Protein AF-A0A6L7KL47-F1 (afdb_monomer_lite)

Sequence (126 aa):
MMRTELSASGLCISCGEPNDTETQRCSSCRAELNASVQTMRAERARSGHCVSCGGPNDTETRRCSSCRAEHNALKRAKKAERAASGKCTSCGSSPPRPGKLMCESCAHAERARKKRSSDSVNTQTV

Radius of gyration: 21.23 Å; chains: 1; bounding box: 68×33×41 Å

Secondary structure (DSSP, 8-state):
--HHHHHHTTB-TTT-SBP-SSSSS-HHHHHHHHHHHHHHHHHHHHTTB-TTT-SB--SSSSS-HHHHHHHHHHHHHHHHHHHHTT--TTTSSSPPPTTSSS-HHHHHHHHHHHHHHHHHHHTT--

Structure (mmCIF, N/CA/C/O backbone):
data_AF-A0A6L7KL47-F1
#
_entry.id   AF-A0A6L7KL47-F1
#
loop_
_atom_site.group_PDB
_atom_site.id
_atom_site.type_symbol
_atom_site.label_atom_id
_atom_site.label_alt_id
_atom_site.label_comp_id
_atom_site.label_asym_id
_atom_site.label_entity_id
_atom_site.label_seq_id
_atom_site.pdbx_PDB_ins_code
_atom_site.Cartn_x
_atom_site.Cartn_y
_atom_site.Cartn_z
_atom_site.occupancy
_atom_site.B_iso_or_equiv
_atom_site.auth_seq_id
_atom_site.auth_comp_id
_atom_site.auth_asym_id
_atom_site.auth_atom_id
_atom_site.pdbx_PDB_model_num
ATOM 1 N N . MET A 1 1 ? 30.633 1.916 -5.946 1.00 71.50 1 MET A N 1
ATOM 2 C CA . MET A 1 1 ? 29.988 2.494 -4.750 1.00 71.50 1 MET A CA 1
ATOM 3 C C . MET A 1 1 ? 28.798 1.632 -4.375 1.00 71.50 1 MET A C 1
ATOM 5 O O . MET A 1 1 ? 28.069 1.199 -5.264 1.00 71.50 1 MET A O 1
ATOM 9 N N . MET A 1 2 ? 28.630 1.336 -3.091 1.00 87.75 2 MET A N 1
ATOM 10 C CA . MET A 1 2 ? 27.497 0.579 -2.563 1.00 87.75 2 MET A CA 1
ATOM 11 C C . MET A 1 2 ? 26.253 1.466 -2.410 1.00 87.75 2 MET A C 1
ATOM 13 O O . MET A 1 2 ? 26.333 2.685 -2.285 1.00 87.75 2 MET A O 1
ATOM 17 N N . ARG A 1 3 ? 25.067 0.847 -2.374 1.00 87.56 3 ARG A N 1
ATOM 18 C CA . ARG A 1 3 ? 23.775 1.550 -2.253 1.00 87.56 3 ARG A CA 1
ATOM 19 C C . ARG A 1 3 ? 23.669 2.423 -0.996 1.00 87.56 3 ARG A C 1
ATOM 21 O O . ARG A 1 3 ? 23.036 3.475 -1.019 1.00 87.56 3 ARG A O 1
ATOM 28 N N . THR A 1 4 ? 24.260 1.957 0.099 1.00 88.88 4 THR A N 1
ATOM 29 C CA . THR A 1 4 ? 24.329 2.660 1.384 1.00 88.88 4 THR A CA 1
ATOM 30 C C . THR A 1 4 ? 25.188 3.918 1.294 1.00 88.88 4 THR A C 1
ATOM 32 O O . THR A 1 4 ? 24.798 4.947 1.835 1.00 88.88 4 THR A O 1
ATOM 35 N N . GLU A 1 5 ? 26.296 3.857 0.555 1.00 92.56 5 GLU A N 1
ATOM 36 C CA . GLU A 1 5 ? 27.205 4.986 0.327 1.00 92.56 5 GLU A CA 1
ATOM 37 C C . GLU A 1 5 ? 26.515 6.085 -0.487 1.00 92.56 5 GLU A C 1
ATOM 39 O O . GLU A 1 5 ? 26.517 7.239 -0.074 1.00 92.56 5 GLU A O 1
ATOM 44 N N . LEU A 1 6 ? 25.820 5.723 -1.575 1.00 92.44 6 LEU A N 1
ATOM 45 C CA . LEU A 1 6 ? 25.056 6.683 -2.383 1.00 92.44 6 LEU A CA 1
ATOM 46 C C . LEU A 1 6 ? 24.024 7.443 -1.540 1.00 92.44 6 LEU A C 1
ATOM 48 O O . LEU A 1 6 ? 23.972 8.669 -1.569 1.00 92.44 6 LEU A O 1
ATOM 52 N N . SER A 1 7 ? 23.234 6.717 -0.744 1.00 90.56 7 SER A N 1
ATOM 53 C CA . SER A 1 7 ? 22.204 7.336 0.093 1.00 90.56 7 SER A CA 1
ATOM 54 C C . SER A 1 7 ? 22.795 8.255 1.166 1.00 90.56 7 SER A C 1
ATOM 56 O O . SER A 1 7 ? 22.177 9.268 1.480 1.00 90.56 7 SER A O 1
ATOM 58 N N . ALA A 1 8 ? 23.957 7.912 1.734 1.00 92.56 8 ALA A N 1
ATOM 59 C CA . ALA A 1 8 ? 24.637 8.736 2.736 1.00 92.56 8 ALA A CA 1
ATOM 60 C C . ALA A 1 8 ? 25.210 10.031 2.135 1.00 92.56 8 ALA A C 1
ATOM 62 O O . ALA A 1 8 ? 25.218 11.063 2.798 1.00 92.56 8 ALA A O 1
ATOM 63 N N . SER A 1 9 ? 25.630 9.996 0.869 1.00 94.88 9 SER A N 1
ATOM 64 C CA . SER A 1 9 ? 26.128 11.160 0.126 1.00 94.88 9 SER A CA 1
ATOM 65 C C . SER A 1 9 ? 25.023 12.027 -0.494 1.00 94.88 9 SER A C 1
ATOM 67 O O . SER A 1 9 ? 25.324 12.914 -1.288 1.00 94.88 9 SER A O 1
ATOM 69 N N . GLY A 1 10 ? 23.748 11.781 -0.171 1.00 95.12 10 GLY A N 1
ATOM 70 C CA . GLY A 1 10 ? 22.626 12.531 -0.742 1.00 95.12 10 GLY A CA 1
ATOM 71 C C . GLY A 1 10 ? 22.356 12.213 -2.216 1.00 95.12 10 GLY A C 1
ATOM 72 O O . GLY A 1 10 ? 21.743 13.017 -2.911 1.00 95.12 10 GLY A O 1
ATOM 73 N N . LEU A 1 11 ? 22.801 11.051 -2.703 1.00 97.12 11 LEU A N 1
ATOM 74 C CA . LEU A 1 11 ? 22.610 10.604 -4.081 1.00 97.12 11 LEU A CA 1
ATOM 75 C C . LEU A 1 11 ? 21.471 9.583 -4.183 1.00 97.12 11 LEU A C 1
ATOM 77 O O . LEU A 1 11 ? 21.206 8.782 -3.282 1.00 97.12 11 LEU A O 1
ATOM 81 N N . CYS A 1 12 ? 20.786 9.596 -5.320 1.00 97.50 12 CYS A N 1
ATOM 82 C CA . CYS A 1 12 ? 19.754 8.639 -5.665 1.00 97.50 12 CYS A CA 1
ATOM 83 C C . CYS A 1 12 ? 20.371 7.246 -5.821 1.00 97.50 12 CYS A C 1
ATOM 85 O O . CYS A 1 12 ? 21.229 7.018 -6.671 1.00 97.50 12 CYS A O 1
ATOM 87 N N . ILE A 1 13 ? 19.848 6.259 -5.091 1.00 96.31 13 ILE A N 1
ATOM 88 C CA . ILE A 1 13 ? 20.330 4.866 -5.149 1.00 96.31 13 ILE A CA 1
ATOM 89 C C . ILE A 1 13 ? 20.102 4.169 -6.505 1.00 96.31 13 ILE A C 1
ATOM 91 O O . ILE A 1 13 ? 20.495 3.016 -6.669 1.00 96.31 13 ILE A O 1
ATOM 95 N N . SER A 1 14 ? 19.348 4.798 -7.412 1.00 95.62 14 SER A N 1
ATOM 96 C CA . SER A 1 14 ? 18.964 4.219 -8.708 1.00 95.62 14 SER A CA 1
ATOM 97 C C . SER A 1 14 ? 19.867 4.707 -9.827 1.00 95.62 14 SER A C 1
ATOM 99 O O . SER A 1 14 ? 20.332 3.895 -10.614 1.00 95.62 14 SER A O 1
ATOM 101 N N . CYS A 1 15 ? 20.072 6.024 -9.901 1.00 95.88 15 CYS A N 1
ATOM 102 C CA . CYS A 1 15 ? 20.795 6.670 -10.992 1.00 95.88 15 CYS A CA 1
ATOM 103 C C . CYS A 1 15 ? 22.123 7.300 -10.556 1.00 95.88 15 CYS A C 1
ATOM 105 O O . CYS A 1 15 ? 22.915 7.647 -11.417 1.00 95.88 15 CYS A O 1
ATOM 107 N N . GLY A 1 16 ? 22.383 7.445 -9.252 1.00 95.44 16 GLY A N 1
ATOM 108 C CA . GLY A 1 16 ? 23.606 8.065 -8.732 1.00 95.44 16 GLY A CA 1
ATOM 109 C C . GLY A 1 16 ? 23.611 9.597 -8.731 1.00 95.44 16 GLY A C 1
ATOM 110 O O . GLY A 1 16 ? 24.527 10.177 -8.164 1.00 95.44 16 GLY A O 1
ATOM 111 N N . GLU A 1 17 ? 22.594 10.248 -9.297 1.00 96.19 17 GLU A N 1
ATOM 112 C CA . GLU A 1 17 ? 22.455 11.714 -9.314 1.00 96.19 17 GLU A CA 1
ATOM 113 C C . GLU A 1 17 ? 22.012 12.287 -7.957 1.00 96.19 17 GLU A C 1
ATOM 115 O O . GLU A 1 17 ? 21.440 11.541 -7.152 1.00 96.19 17 GLU A O 1
ATOM 120 N N . PRO A 1 18 ? 22.203 13.598 -7.694 1.00 96.88 18 PRO A N 1
ATOM 121 C CA . PRO A 1 18 ? 21.690 14.255 -6.496 1.00 96.88 18 PRO A CA 1
ATOM 122 C C . PRO A 1 18 ? 20.216 13.948 -6.246 1.00 96.88 18 PRO A C 1
ATOM 124 O O . PRO A 1 18 ? 19.367 13.996 -7.139 1.00 96.88 18 PRO A O 1
ATOM 127 N N . ASN A 1 19 ? 19.915 13.598 -5.005 1.00 96.75 19 ASN A N 1
ATOM 128 C CA . ASN A 1 19 ? 18.577 13.240 -4.594 1.00 96.75 19 ASN A CA 1
ATOM 129 C C . ASN A 1 19 ? 17.800 14.486 -4.174 1.00 96.75 19 ASN A C 1
ATOM 131 O O . ASN A 1 19 ? 18.126 15.140 -3.188 1.00 96.75 19 ASN A O 1
ATOM 135 N N . ASP A 1 20 ? 16.742 14.782 -4.913 1.00 97.00 20 ASP A N 1
ATOM 136 C CA . ASP A 1 20 ? 15.841 15.911 -4.695 1.00 97.00 20 ASP A CA 1
ATOM 137 C C . ASP A 1 20 ? 14.678 15.580 -3.741 1.00 97.00 20 ASP A C 1
ATOM 139 O O . ASP A 1 20 ? 13.735 16.360 -3.610 1.00 97.00 20 ASP A O 1
ATOM 143 N N . THR A 1 21 ? 14.710 14.420 -3.073 1.00 94.38 21 THR A N 1
ATOM 144 C CA . THR A 1 21 ? 13.678 14.008 -2.113 1.00 94.38 21 THR A CA 1
ATOM 145 C C . THR A 1 21 ? 14.267 13.469 -0.811 1.00 94.38 21 THR A C 1
ATOM 147 O O . THR A 1 21 ? 15.412 13.034 -0.752 1.00 94.38 21 THR A O 1
ATOM 150 N N . GLU A 1 22 ? 13.429 13.389 0.226 1.00 91.56 22 GLU A N 1
ATOM 151 C CA . GLU A 1 22 ? 13.761 12.737 1.505 1.00 91.56 22 GLU A CA 1
ATOM 152 C C . GLU A 1 22 ? 13.781 11.197 1.427 1.00 91.56 22 GLU A C 1
ATOM 154 O O . GLU A 1 22 ? 14.093 10.508 2.397 1.00 91.56 22 GLU A O 1
ATOM 159 N N . THR A 1 23 ? 13.393 10.619 0.288 1.00 93.31 23 THR A N 1
ATOM 160 C CA . THR A 1 23 ? 13.390 9.163 0.086 1.00 93.31 23 THR A CA 1
ATOM 161 C C . THR A 1 23 ? 14.690 8.723 -0.560 1.00 93.31 23 THR A C 1
ATOM 163 O O . THR A 1 23 ? 15.402 9.544 -1.095 1.00 93.31 23 THR A O 1
ATOM 166 N N . GLN A 1 24 ? 15.015 7.432 -0.602 1.00 94.38 24 GLN A N 1
ATOM 167 C CA . GLN A 1 24 ? 16.290 6.973 -1.181 1.00 94.38 24 GLN A CA 1
ATOM 168 C C . GLN A 1 24 ? 16.408 7.127 -2.723 1.00 94.38 24 GLN A C 1
ATOM 170 O O . GLN A 1 24 ? 17.426 6.757 -3.307 1.00 94.38 24 GLN A O 1
ATOM 175 N N . ARG A 1 25 ? 15.361 7.590 -3.419 1.00 96.31 25 ARG A N 1
ATOM 176 C CA . ARG A 1 25 ? 15.353 7.788 -4.879 1.00 96.31 25 ARG A CA 1
ATOM 177 C C . ARG A 1 25 ? 14.911 9.211 -5.198 1.00 96.31 25 ARG A C 1
ATOM 179 O O . ARG A 1 25 ? 13.965 9.678 -4.571 1.00 96.31 25 ARG A O 1
ATOM 186 N N . CYS A 1 26 ? 15.513 9.822 -6.217 1.00 97.75 26 CYS A N 1
ATOM 187 C CA . CYS A 1 26 ? 15.055 11.102 -6.752 1.00 97.75 26 CYS A CA 1
ATOM 188 C C . CYS A 1 26 ? 13.638 11.001 -7.345 1.00 97.75 26 CYS A C 1
ATOM 190 O O . CYS A 1 26 ? 13.124 9.906 -7.625 1.00 97.75 26 CYS A O 1
ATOM 192 N N . SER A 1 27 ? 13.002 12.154 -7.541 1.00 97.81 27 SER A N 1
ATOM 193 C CA . SER A 1 27 ? 11.626 12.289 -8.014 1.00 97.81 27 SER A CA 1
ATOM 194 C C . SER A 1 27 ? 11.397 11.601 -9.365 1.00 97.81 27 SER A C 1
ATOM 196 O O . SER A 1 27 ? 10.405 10.883 -9.513 1.00 97.81 27 SER A O 1
ATOM 198 N N . SER A 1 28 ? 12.339 11.724 -10.306 1.00 97.94 28 SER A N 1
ATOM 199 C CA . SER A 1 28 ? 12.273 11.106 -11.639 1.00 97.94 28 SER A CA 1
ATOM 200 C C . SER A 1 28 ? 12.312 9.579 -11.568 1.00 97.94 28 SER A C 1
ATOM 202 O O . SER A 1 28 ? 11.365 8.913 -11.988 1.00 97.94 28 SER A O 1
ATOM 204 N N . CYS A 1 29 ? 13.330 9.010 -10.917 1.00 98.00 29 CYS A N 1
ATOM 205 C CA . CYS A 1 29 ? 13.446 7.562 -10.722 1.00 98.00 29 CYS A CA 1
ATOM 206 C C . CYS A 1 29 ? 12.247 6.985 -9.955 1.00 98.00 29 CYS A C 1
ATOM 208 O O . CYS A 1 29 ? 11.833 5.845 -10.174 1.00 98.00 29 CYS A O 1
ATOM 210 N N . ARG A 1 30 ? 11.669 7.755 -9.025 1.00 97.06 30 ARG A N 1
ATOM 211 C CA . ARG A 1 30 ? 10.456 7.361 -8.303 1.00 97.06 30 ARG A CA 1
ATOM 212 C C . ARG A 1 30 ? 9.221 7.397 -9.206 1.00 97.06 30 ARG A C 1
ATOM 214 O O . ARG A 1 30 ? 8.383 6.503 -9.090 1.00 97.06 30 ARG A O 1
ATOM 221 N N . ALA A 1 31 ? 9.091 8.391 -10.082 1.00 97.62 31 ALA A N 1
ATOM 222 C CA . ALA A 1 31 ? 8.002 8.475 -11.052 1.00 97.62 31 ALA A CA 1
ATOM 223 C C . ALA A 1 31 ? 8.040 7.295 -12.034 1.00 97.62 31 ALA A C 1
ATOM 225 O O . ALA A 1 31 ? 7.023 6.625 -12.215 1.00 97.62 31 ALA A O 1
ATOM 226 N N . GLU A 1 32 ? 9.217 6.972 -12.568 1.00 98.00 32 GLU A N 1
ATOM 227 C CA . GLU A 1 32 ? 9.432 5.813 -13.442 1.00 98.00 32 GLU A CA 1
ATOM 228 C C . GLU A 1 32 ? 9.114 4.493 -12.734 1.00 98.00 32 GLU A C 1
ATOM 230 O O . GLU A 1 32 ? 8.362 3.666 -13.255 1.00 98.00 32 GLU A O 1
ATOM 235 N N . LEU A 1 33 ? 9.608 4.312 -11.502 1.00 96.62 33 LEU A N 1
ATOM 236 C CA . LEU A 1 33 ? 9.292 3.136 -10.691 1.00 96.62 33 LEU A CA 1
ATOM 237 C C . LEU A 1 33 ? 7.783 3.008 -10.459 1.00 96.62 33 LEU A C 1
ATOM 239 O O . LEU A 1 33 ? 7.224 1.917 -10.581 1.00 96.62 33 LEU A O 1
ATOM 243 N N . ASN A 1 34 ? 7.110 4.112 -10.133 1.00 97.25 34 ASN A N 1
ATOM 244 C CA . ASN A 1 34 ? 5.667 4.114 -9.936 1.00 97.25 34 ASN A CA 1
ATOM 245 C C . ASN A 1 34 ? 4.934 3.739 -11.228 1.00 97.25 34 ASN A C 1
ATOM 247 O O . ASN A 1 34 ? 4.043 2.894 -11.172 1.00 97.25 34 ASN A O 1
ATOM 251 N N . ALA A 1 35 ? 5.315 4.310 -12.372 1.00 98.25 35 ALA A N 1
ATOM 252 C CA . ALA A 1 35 ? 4.726 3.989 -13.669 1.00 98.25 35 ALA A CA 1
ATOM 253 C C . ALA A 1 35 ? 4.902 2.500 -14.014 1.00 98.25 35 ALA A C 1
ATOM 255 O O . ALA A 1 35 ? 3.921 1.817 -14.303 1.00 98.25 35 ALA A O 1
ATOM 256 N N . SER A 1 36 ? 6.118 1.967 -13.863 1.00 97.81 36 SER A N 1
ATOM 257 C CA . SER A 1 36 ? 6.424 0.546 -14.072 1.00 97.81 36 SER A CA 1
ATOM 258 C C . SER A 1 36 ? 5.573 -0.366 -13.177 1.00 97.81 36 SER A C 1
ATOM 260 O O . SER A 1 36 ? 4.939 -1.311 -13.652 1.00 97.81 36 SER A O 1
ATOM 262 N N . VAL A 1 37 ? 5.459 -0.041 -11.884 1.00 97.44 37 VAL A N 1
ATOM 263 C CA . VAL A 1 37 ? 4.621 -0.798 -10.941 1.00 97.44 37 VAL A CA 1
ATOM 264 C C . VAL A 1 37 ? 3.137 -0.729 -11.312 1.00 97.44 37 VAL A C 1
ATOM 266 O O . VAL A 1 37 ? 2.425 -1.719 -11.127 1.00 97.44 37 VAL A O 1
ATOM 269 N N . GLN A 1 38 ? 2.642 0.402 -11.824 1.00 97.81 38 GLN A N 1
ATOM 270 C CA . GLN A 1 38 ? 1.257 0.508 -12.298 1.00 97.81 38 GLN A CA 1
ATOM 271 C C . GLN A 1 38 ? 1.016 -0.365 -13.531 1.00 97.81 38 GLN A C 1
ATOM 273 O O . GLN A 1 38 ? 0.040 -1.118 -13.537 1.00 97.81 38 GLN A O 1
ATOM 278 N N . THR A 1 39 ? 1.914 -0.328 -14.518 1.00 98.31 39 THR A N 1
ATOM 279 C CA . THR A 1 39 ? 1.839 -1.171 -15.722 1.00 98.31 39 THR A CA 1
ATOM 280 C C . THR A 1 39 ? 1.830 -2.650 -15.354 1.00 98.31 39 THR A C 1
ATOM 282 O O . THR A 1 39 ? 0.883 -3.358 -15.695 1.00 98.31 39 THR A O 1
ATOM 285 N N . MET A 1 40 ? 2.784 -3.094 -14.533 1.00 98.06 40 MET A N 1
ATOM 286 C CA . MET A 1 40 ? 2.855 -4.478 -14.056 1.00 98.06 40 MET A CA 1
ATOM 287 C C . MET A 1 40 ? 1.575 -4.902 -13.311 1.00 98.06 40 MET A C 1
ATOM 289 O O . MET A 1 40 ? 1.058 -6.002 -13.510 1.00 98.06 40 MET A O 1
ATOM 293 N N . ARG A 1 41 ? 1.008 -4.036 -12.459 1.00 97.94 41 ARG A N 1
ATOM 294 C CA . ARG A 1 41 ? -0.247 -4.337 -11.742 1.00 97.94 41 ARG A CA 1
ATOM 295 C C . ARG A 1 41 ? -1.460 -4.383 -12.667 1.00 97.94 41 ARG A C 1
ATOM 297 O O . ARG A 1 41 ? -2.420 -5.089 -12.353 1.00 97.94 41 ARG A O 1
ATOM 304 N N . ALA A 1 42 ? -1.463 -3.601 -13.743 1.00 97.31 42 ALA A N 1
ATOM 305 C CA . ALA A 1 42 ? -2.507 -3.642 -14.759 1.00 97.31 42 ALA A CA 1
ATOM 306 C C . ALA A 1 42 ? -2.410 -4.934 -15.580 1.00 97.31 42 ALA A C 1
ATOM 308 O O . ALA A 1 42 ? -3.420 -5.604 -15.767 1.00 97.31 42 ALA A O 1
ATOM 309 N N . GLU A 1 43 ? -1.204 -5.329 -15.987 1.00 97.94 43 GLU A N 1
ATOM 310 C CA . GLU A 1 43 ? -0.944 -6.589 -16.691 1.00 97.94 43 GLU A CA 1
ATOM 311 C C . GLU A 1 43 ? -1.346 -7.798 -15.859 1.00 97.94 43 GLU A C 1
ATOM 313 O O . GLU A 1 43 ? -2.132 -8.614 -16.328 1.00 97.94 43 GLU A O 1
ATOM 318 N N . ARG A 1 44 ? -0.917 -7.868 -14.592 1.00 98.06 44 ARG A N 1
ATOM 319 C CA . ARG A 1 44 ? -1.352 -8.933 -13.676 1.00 98.06 44 ARG A CA 1
ATOM 320 C C . ARG A 1 44 ? -2.872 -9.031 -13.614 1.00 98.06 44 ARG A C 1
ATOM 322 O O . ARG A 1 44 ? -3.411 -10.118 -13.765 1.00 98.06 44 ARG A O 1
ATOM 329 N N . ALA A 1 45 ? -3.559 -7.899 -13.447 1.00 96.50 45 ALA A N 1
ATOM 330 C CA . ALA A 1 45 ? -5.017 -7.883 -13.384 1.00 96.50 45 ALA A CA 1
ATOM 331 C C . ALA A 1 45 ? -5.669 -8.373 -14.689 1.00 96.50 45 ALA A C 1
ATOM 333 O O . ALA A 1 45 ? -6.607 -9.160 -14.624 1.00 96.50 45 ALA A O 1
ATOM 334 N N . ARG A 1 46 ? -5.166 -7.945 -15.856 1.00 96.62 46 ARG A N 1
ATOM 335 C CA . ARG A 1 46 ? -5.679 -8.386 -17.167 1.00 96.62 46 ARG A CA 1
ATOM 336 C C . ARG A 1 46 ? -5.442 -9.873 -17.419 1.00 96.62 46 ARG A C 1
ATOM 338 O O . ARG A 1 46 ? -6.286 -10.522 -18.018 1.00 96.62 46 ARG A O 1
ATOM 345 N N . SER A 1 47 ? -4.328 -10.407 -16.934 1.00 97.12 47 SER A N 1
ATOM 346 C CA . SER A 1 47 ? -3.954 -11.809 -17.116 1.00 97.12 47 SER A CA 1
ATOM 347 C C . SER A 1 47 ? -4.494 -12.731 -16.016 1.00 97.12 47 SER A C 1
ATOM 349 O O . SER A 1 47 ? -3.993 -13.841 -15.874 1.00 97.12 47 SER A O 1
ATOM 351 N N . GLY A 1 48 ? -5.440 -12.288 -15.178 1.00 97.06 48 GLY A N 1
ATOM 352 C CA . GLY A 1 48 ? -6.025 -13.131 -14.124 1.00 97.06 48 GLY A CA 1
ATOM 353 C C . GLY A 1 48 ? -5.086 -13.445 -12.950 1.00 97.06 48 GLY A C 1
ATOM 354 O O . GLY A 1 48 ? -5.277 -14.432 -12.246 1.00 97.06 48 GLY A O 1
ATOM 355 N N . HIS A 1 49 ? -4.069 -12.616 -12.715 1.00 98.56 49 HIS A N 1
ATOM 356 C CA . HIS A 1 49 ? -3.120 -12.758 -11.611 1.00 98.56 49 HIS A CA 1
ATOM 357 C C . HIS A 1 49 ? -3.389 -11.743 -10.491 1.00 98.56 49 HIS A C 1
ATOM 359 O O . HIS A 1 49 ? -3.803 -10.600 -10.706 1.00 98.56 49 HIS A O 1
ATOM 365 N N . CYS A 1 50 ? -3.100 -12.147 -9.256 1.00 98.38 50 CYS A N 1
ATOM 366 C CA . CYS A 1 50 ? -3.200 -11.304 -8.075 1.00 98.38 50 CYS A CA 1
ATOM 367 C C . CYS A 1 50 ? -2.238 -10.113 -8.189 1.00 98.38 50 CYS A C 1
ATOM 369 O O . CYS A 1 50 ? -1.023 -10.282 -8.297 1.00 98.38 50 CYS A O 1
ATOM 371 N N . VAL A 1 51 ? -2.747 -8.882 -8.063 1.00 97.81 51 VAL A N 1
ATOM 372 C CA . VAL A 1 51 ? -1.904 -7.673 -8.181 1.00 97.81 51 VAL A CA 1
ATOM 373 C C . VAL A 1 51 ? -0.886 -7.518 -7.046 1.00 97.81 51 VAL A C 1
ATOM 375 O O . VAL A 1 51 ? 0.026 -6.699 -7.152 1.00 97.81 51 VAL A O 1
ATOM 378 N N . SER A 1 52 ? -1.052 -8.273 -5.955 1.00 97.25 52 SER A N 1
ATOM 379 C CA . SER A 1 52 ? -0.177 -8.239 -4.781 1.00 97.25 52 SER A CA 1
ATOM 380 C C . SER A 1 52 ? 0.987 -9.220 -4.924 1.00 97.25 52 SER A C 1
ATOM 382 O O . SER A 1 52 ? 2.131 -8.785 -5.017 1.00 97.25 52 SER A O 1
ATOM 384 N N . CYS A 1 53 ? 0.702 -10.525 -4.989 1.00 97.44 53 CYS A N 1
ATOM 385 C CA . CYS A 1 53 ? 1.733 -11.567 -5.036 1.00 97.44 53 CYS A CA 1
ATOM 386 C C . CYS A 1 53 ? 2.149 -11.976 -6.456 1.00 97.44 53 CYS A C 1
ATOM 388 O O . CYS A 1 53 ? 3.209 -12.564 -6.621 1.00 97.44 53 CYS A O 1
ATOM 390 N N . GLY A 1 54 ? 1.349 -11.672 -7.482 1.00 97.50 54 GLY A N 1
ATOM 391 C CA . GLY A 1 54 ? 1.616 -12.075 -8.864 1.00 97.50 54 GLY A CA 1
ATOM 392 C C . GLY A 1 54 ? 1.245 -13.518 -9.214 1.00 97.50 54 GLY A C 1
ATOM 393 O O . GLY A 1 54 ? 1.368 -13.866 -10.379 1.00 97.50 54 GLY A O 1
ATOM 394 N N . GLY A 1 55 ? 0.774 -14.334 -8.264 1.00 97.75 55 GLY A N 1
ATOM 395 C CA . GLY A 1 55 ? 0.242 -15.677 -8.541 1.00 97.75 55 GLY A CA 1
ATOM 396 C C . GLY A 1 55 ? -1.178 -15.655 -9.129 1.00 97.75 55 GLY A C 1
ATOM 397 O O . GLY A 1 55 ? -1.768 -14.574 -9.227 1.00 97.75 55 GLY A O 1
ATOM 398 N N . PRO A 1 56 ? -1.748 -16.820 -9.492 1.00 97.88 56 PRO A N 1
ATOM 399 C CA . PRO A 1 56 ? -3.120 -16.918 -9.986 1.00 97.88 56 PRO A CA 1
ATOM 400 C C . PRO A 1 56 ? -4.125 -16.269 -9.031 1.00 97.88 56 PRO A C 1
ATOM 402 O O . PRO A 1 56 ? -3.983 -16.343 -7.807 1.00 97.88 56 PRO A O 1
ATOM 405 N N . ASN A 1 57 ? -5.128 -15.600 -9.589 1.00 97.81 57 ASN A N 1
ATOM 406 C CA . ASN A 1 57 ? -6.199 -14.995 -8.817 1.00 97.81 57 ASN A CA 1
ATOM 407 C C . ASN A 1 57 ? -7.418 -15.920 -8.781 1.00 97.81 57 ASN A C 1
ATOM 409 O O . ASN A 1 57 ? -8.020 -16.198 -9.809 1.00 97.81 57 ASN A O 1
ATOM 413 N N . ASP A 1 58 ? -7.790 -16.353 -7.585 1.00 97.56 58 ASP A N 1
ATOM 414 C CA . ASP A 1 58 ? -8.921 -17.238 -7.295 1.00 97.56 58 ASP A CA 1
ATOM 415 C C . ASP A 1 58 ? -10.204 -16.470 -6.921 1.00 97.56 58 ASP A C 1
ATOM 417 O O . ASP A 1 58 ? -11.139 -17.042 -6.362 1.00 97.56 58 ASP A O 1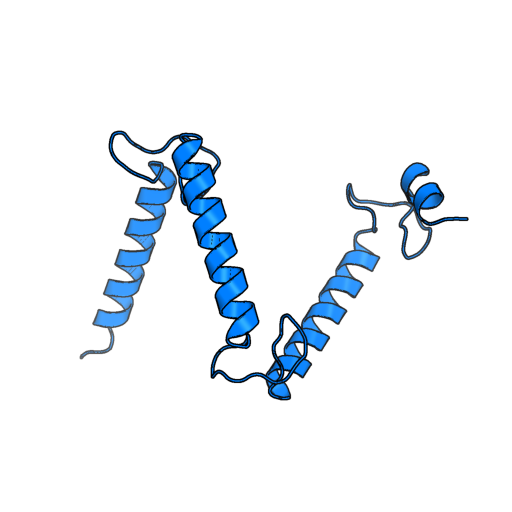
ATOM 421 N N . THR A 1 59 ? -10.252 -15.156 -7.173 1.00 95.50 59 THR A N 1
ATOM 422 C CA . THR A 1 59 ? -11.420 -14.317 -6.871 1.00 95.50 59 THR A CA 1
ATOM 423 C C . THR A 1 59 ? -11.717 -13.307 -7.976 1.00 95.50 59 THR A C 1
ATOM 425 O O . THR A 1 59 ? -10.818 -12.874 -8.691 1.00 95.50 59 THR A O 1
ATOM 428 N N . GLU A 1 60 ? -12.951 -12.796 -7.984 1.00 92.75 60 GLU A N 1
ATOM 429 C CA . GLU A 1 60 ? -13.393 -11.675 -8.836 1.00 92.75 60 GLU A CA 1
ATOM 430 C C . GLU A 1 60 ? -12.775 -10.314 -8.457 1.00 92.75 60 GLU A C 1
ATOM 432 O O . GLU A 1 60 ? -12.975 -9.298 -9.123 1.00 92.75 60 GLU A O 1
ATOM 437 N N . THR A 1 61 ? -12.039 -10.238 -7.346 1.00 94.56 61 THR A N 1
ATOM 438 C CA . THR A 1 61 ? -11.367 -9.000 -6.926 1.00 94.56 61 THR A CA 1
ATOM 439 C C . THR A 1 61 ? -9.946 -8.953 -7.466 1.00 94.56 61 THR A C 1
ATOM 441 O O . THR A 1 61 ? -9.389 -9.971 -7.828 1.00 94.56 61 THR A O 1
ATOM 444 N N . ARG A 1 62 ? -9.270 -7.799 -7.436 1.00 95.56 62 ARG A N 1
ATOM 445 C CA . ARG A 1 62 ? -7.878 -7.691 -7.930 1.00 95.56 62 ARG A CA 1
ATOM 446 C C . ARG A 1 62 ? -6.827 -8.471 -7.111 1.00 95.56 62 ARG A C 1
ATOM 448 O O . ARG A 1 62 ? -5.652 -8.459 -7.475 1.00 95.56 62 ARG A O 1
ATOM 455 N N . ARG A 1 63 ? -7.186 -9.070 -5.971 1.00 97.62 63 ARG A N 1
ATOM 456 C CA . ARG A 1 63 ? -6.273 -9.839 -5.106 1.00 97.62 63 ARG A CA 1
ATOM 457 C C . ARG A 1 63 ? -6.828 -11.241 -4.889 1.00 97.62 63 ARG A C 1
ATOM 459 O O . ARG A 1 63 ? -8.021 -11.361 -4.638 1.00 97.62 63 ARG A O 1
ATOM 466 N N . CYS A 1 64 ? -5.948 -12.239 -4.848 1.00 98.38 64 CYS A N 1
ATOM 467 C CA . CYS A 1 64 ? -6.319 -13.589 -4.432 1.00 98.38 64 CYS A CA 1
ATOM 468 C C . CYS A 1 64 ? -6.818 -13.618 -2.976 1.00 98.38 64 CYS A C 1
ATOM 470 O O . CYS A 1 64 ? -6.559 -12.699 -2.181 1.00 98.38 64 CYS A O 1
ATOM 472 N N . SER A 1 65 ? -7.524 -14.688 -2.624 1.00 98.19 65 SER A N 1
ATOM 473 C CA . SER A 1 65 ? -8.131 -14.920 -1.314 1.00 98.19 65 SER A CA 1
ATOM 474 C C . SER A 1 65 ? -7.114 -14.818 -0.172 1.00 98.19 65 SER A C 1
ATOM 476 O O . SER A 1 65 ? -7.383 -14.137 0.822 1.00 98.19 65 SER A O 1
ATOM 478 N N . SER A 1 66 ? -5.918 -15.386 -0.346 1.00 98.19 66 SER A N 1
ATOM 479 C CA . SER A 1 66 ? -4.839 -15.374 0.649 1.00 98.19 66 SER A CA 1
ATOM 480 C C . SER A 1 66 ? -4.319 -13.960 0.920 1.00 98.19 66 SER A C 1
ATOM 482 O O . SER A 1 66 ? -4.394 -13.480 2.053 1.00 98.19 66 SER A O 1
ATOM 484 N N . CYS A 1 67 ? -3.903 -13.225 -0.117 1.00 98.25 67 CYS A N 1
ATOM 485 C CA . CYS A 1 67 ? -3.466 -11.833 0.031 1.00 98.25 67 CYS A CA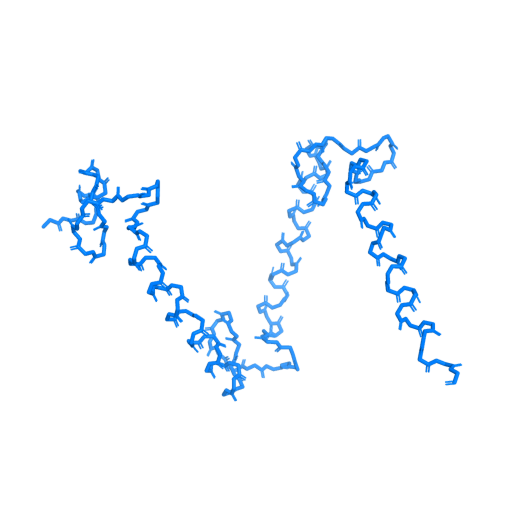 1
ATOM 486 C C . CYS A 1 67 ? -4.586 -10.925 0.563 1.00 98.25 67 CYS A C 1
ATOM 488 O O . CYS A 1 67 ? -4.325 -9.946 1.267 1.00 98.25 67 CYS A O 1
ATOM 490 N N . ARG A 1 68 ? -5.851 -11.209 0.229 1.00 97.56 68 ARG A N 1
ATOM 491 C CA . ARG A 1 68 ? -7.003 -10.468 0.758 1.00 97.56 68 ARG A CA 1
ATOM 492 C C . ARG A 1 68 ? -7.209 -10.745 2.248 1.00 97.56 68 ARG A C 1
ATOM 494 O O . ARG A 1 68 ? -7.482 -9.799 2.992 1.00 97.56 68 ARG A O 1
ATOM 501 N N . ALA A 1 69 ? -7.079 -11.995 2.685 1.00 97.94 69 ALA A N 1
ATOM 502 C CA . ALA A 1 69 ? -7.176 -12.382 4.088 1.00 97.94 69 ALA A CA 1
ATOM 503 C C . ALA A 1 69 ? -6.071 -11.721 4.922 1.00 97.94 69 ALA A C 1
ATOM 505 O O . ALA A 1 69 ? -6.378 -11.065 5.919 1.00 97.94 69 ALA A O 1
ATOM 506 N N . GLU A 1 70 ? -4.823 -11.785 4.455 1.00 98.12 70 GLU A N 1
ATOM 507 C CA . GLU A 1 70 ? -3.670 -11.146 5.095 1.00 98.12 70 GLU A CA 1
ATOM 508 C C . GLU A 1 70 ? -3.861 -9.626 5.214 1.00 98.12 70 GLU A C 1
ATOM 510 O O . GLU A 1 70 ? -3.787 -9.055 6.303 1.00 98.12 70 GLU A O 1
ATOM 515 N N . HIS A 1 71 ? -4.224 -8.960 4.115 1.00 96.75 71 HIS A N 1
ATOM 516 C CA . HIS A 1 71 ? -4.499 -7.525 4.119 1.00 96.75 71 HIS A CA 1
ATOM 517 C C . HIS A 1 71 ? -5.618 -7.147 5.107 1.00 96.75 71 HIS A C 1
ATOM 519 O O . HIS A 1 71 ? -5.535 -6.130 5.803 1.00 96.75 71 HIS A O 1
ATOM 525 N N . ASN A 1 72 ? -6.678 -7.952 5.194 1.00 97.25 72 ASN A N 1
ATOM 526 C CA . ASN A 1 72 ? -7.766 -7.717 6.141 1.00 97.25 72 ASN A CA 1
ATOM 527 C C . ASN A 1 72 ? -7.329 -7.943 7.593 1.00 97.25 72 ASN A C 1
ATOM 529 O O . ASN A 1 72 ? -7.733 -7.167 8.463 1.00 97.25 72 ASN A O 1
ATOM 533 N N . ALA A 1 73 ? -6.499 -8.954 7.856 1.00 98.25 73 ALA A N 1
ATOM 534 C CA . ALA A 1 73 ? -5.917 -9.203 9.171 1.00 98.25 73 ALA A CA 1
ATOM 535 C C . ALA A 1 73 ? -5.052 -8.017 9.621 1.00 98.25 73 ALA A C 1
ATOM 537 O O . ALA A 1 73 ? -5.295 -7.464 10.693 1.00 98.25 73 ALA A O 1
ATOM 538 N N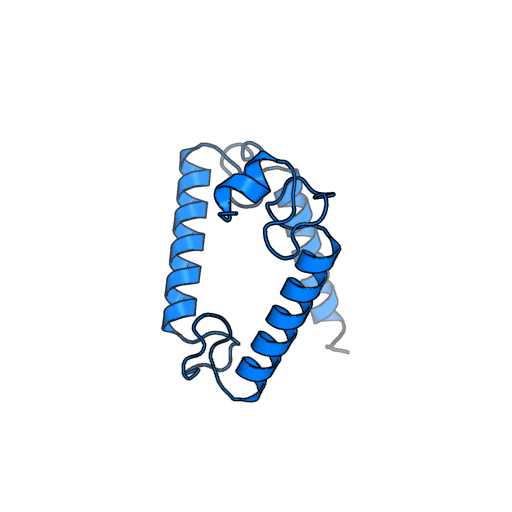 . LEU A 1 74 ? -4.156 -7.525 8.757 1.00 97.31 74 LEU A N 1
ATOM 539 C CA . LEU A 1 74 ? -3.338 -6.335 9.022 1.00 97.31 74 LEU A CA 1
ATOM 540 C C . LEU A 1 74 ? -4.197 -5.095 9.307 1.00 97.31 74 LEU A C 1
ATOM 542 O O . LEU A 1 74 ? -3.940 -4.349 10.254 1.00 97.31 74 LEU A O 1
ATOM 546 N N . LYS A 1 75 ? -5.269 -4.878 8.532 1.00 96.88 75 LYS A N 1
ATOM 547 C CA . LYS A 1 75 ? -6.204 -3.767 8.780 1.00 96.88 75 LYS A CA 1
ATOM 548 C C . LYS A 1 75 ? -6.909 -3.882 10.130 1.00 96.88 75 LYS A C 1
ATOM 550 O O . LYS A 1 75 ? -7.110 -2.859 10.785 1.00 96.88 75 LYS A O 1
ATOM 555 N N . ARG A 1 76 ? -7.305 -5.089 10.542 1.00 97.75 76 ARG A N 1
ATOM 556 C CA . ARG A 1 76 ? -7.929 -5.334 11.852 1.00 97.75 76 ARG A CA 1
ATOM 557 C C . ARG A 1 76 ? -6.932 -5.111 12.987 1.00 97.75 76 ARG A C 1
ATOM 559 O O . ARG A 1 76 ? -7.275 -4.394 13.921 1.00 97.75 76 ARG A O 1
ATOM 566 N N . ALA A 1 77 ? -5.709 -5.624 12.860 1.00 97.81 77 ALA A N 1
ATOM 567 C CA . ALA A 1 77 ? -4.639 -5.430 13.836 1.00 97.81 77 ALA A CA 1
ATOM 568 C C . ALA A 1 77 ? -4.336 -3.940 14.046 1.00 97.81 77 ALA A C 1
ATOM 570 O O . ALA A 1 77 ? -4.437 -3.443 15.162 1.00 97.81 77 ALA A O 1
ATOM 571 N N . LYS A 1 78 ? -4.122 -3.182 12.963 1.00 97.06 78 LYS A N 1
ATOM 572 C CA . LYS A 1 78 ? -3.881 -1.731 13.039 1.00 97.06 78 LYS A CA 1
ATOM 573 C C . LYS A 1 78 ? -5.059 -0.963 13.645 1.00 97.06 78 LYS A C 1
ATOM 575 O O . LYS A 1 78 ? -4.879 0.054 14.312 1.00 97.06 78 LYS A O 1
ATOM 580 N N . LYS A 1 79 ? -6.293 -1.420 13.403 1.00 96.88 79 LYS A N 1
ATOM 581 C CA . LYS A 1 79 ? -7.492 -0.836 14.018 1.00 96.88 79 LYS A CA 1
ATOM 582 C C . LYS A 1 79 ? -7.514 -1.080 15.529 1.00 96.88 79 LYS A C 1
ATOM 584 O O . LYS A 1 79 ? -7.833 -0.153 16.269 1.00 96.88 79 LYS A O 1
ATOM 589 N N . ALA A 1 80 ? -7.188 -2.299 15.956 1.00 96.50 80 ALA A N 1
ATOM 590 C CA . ALA A 1 80 ? -7.115 -2.680 17.361 1.00 96.50 80 ALA A CA 1
ATOM 591 C C . ALA A 1 80 ? -5.995 -1.924 18.089 1.00 96.50 80 ALA A C 1
ATOM 593 O O . ALA A 1 80 ? -6.256 -1.323 19.123 1.00 96.50 80 ALA A O 1
ATOM 594 N N . GLU A 1 81 ? -4.802 -1.852 17.494 1.00 97.25 81 GLU A N 1
ATOM 595 C CA . GLU A 1 81 ? -3.664 -1.075 17.999 1.00 97.25 81 GLU A CA 1
ATOM 596 C C . GLU A 1 81 ? -4.054 0.389 18.236 1.00 97.25 81 GLU A C 1
ATOM 598 O O . GLU A 1 81 ? -3.900 0.912 19.335 1.00 97.25 81 GLU A O 1
ATOM 603 N N . ARG A 1 82 ? -4.663 1.044 17.237 1.00 97.31 82 ARG A N 1
ATOM 604 C CA . ARG A 1 82 ? -5.130 2.432 17.377 1.00 97.31 82 ARG A CA 1
ATOM 605 C C . ARG A 1 82 ? -6.136 2.593 18.509 1.00 97.31 82 ARG A C 1
ATOM 607 O O . ARG A 1 82 ? -6.031 3.556 19.258 1.00 97.31 82 ARG A O 1
ATOM 614 N N . ALA A 1 83 ? -7.097 1.678 18.624 1.00 95.12 83 ALA A N 1
ATOM 615 C CA . ALA A 1 83 ? -8.087 1.723 19.694 1.00 95.12 83 ALA A CA 1
ATOM 616 C C . ALA A 1 83 ? -7.431 1.569 21.076 1.00 95.12 83 ALA A C 1
ATOM 618 O O . ALA A 1 83 ? -7.731 2.354 21.970 1.00 95.12 83 ALA A O 1
ATOM 619 N N . ALA A 1 84 ? -6.498 0.622 21.222 1.00 96.00 84 ALA A N 1
ATOM 620 C CA . ALA A 1 84 ? -5.751 0.394 22.457 1.00 96.00 84 ALA A CA 1
ATOM 621 C C . ALA A 1 84 ? -4.874 1.598 22.837 1.00 96.00 84 ALA A C 1
ATOM 623 O O . ALA A 1 84 ? -4.780 1.949 24.006 1.00 96.00 84 ALA A O 1
ATOM 624 N N . SER A 1 85 ? -4.293 2.289 21.853 1.00 96.06 85 SER A N 1
ATOM 625 C CA . SER A 1 85 ? -3.526 3.522 22.072 1.00 96.06 85 SER A CA 1
ATOM 626 C C . SER A 1 85 ? -4.389 4.784 22.230 1.00 96.06 85 SER A C 1
ATOM 628 O O . SER A 1 85 ? -3.853 5.888 22.146 1.00 96.06 85 SER A O 1
ATOM 630 N N . GLY A 1 86 ? -5.715 4.667 22.374 1.00 95.94 86 GLY A N 1
ATOM 631 C CA . GLY A 1 86 ? -6.605 5.825 22.526 1.00 95.94 86 GLY A CA 1
ATOM 632 C C . GLY A 1 86 ? -6.653 6.740 21.296 1.00 95.94 86 GLY A C 1
ATOM 633 O O . GLY A 1 86 ? -6.938 7.930 21.408 1.00 95.94 86 GLY A O 1
ATOM 634 N N . LYS A 1 87 ? -6.365 6.207 20.105 1.00 97.69 87 LYS A N 1
ATOM 635 C CA . LYS A 1 87 ? -6.357 6.936 18.833 1.00 97.69 87 LYS A CA 1
ATOM 636 C C . LYS A 1 87 ? -7.601 6.614 18.014 1.00 97.69 87 LYS A C 1
ATOM 638 O O . LYS A 1 87 ? -8.163 5.519 18.053 1.00 97.69 87 LYS A O 1
ATOM 643 N N . CYS A 1 88 ? -8.015 7.567 17.187 1.00 97.62 88 CYS A N 1
ATOM 644 C CA . CYS A 1 88 ? -9.080 7.366 16.220 1.00 97.62 88 CYS A CA 1
ATOM 645 C C . CYS A 1 88 ? -8.761 6.171 15.309 1.00 97.62 88 CYS A C 1
ATOM 647 O O . CYS A 1 88 ? -7.752 6.147 14.608 1.00 97.62 88 CYS A O 1
ATOM 649 N N . THR A 1 89 ? -9.677 5.207 15.239 1.00 96.88 89 THR A N 1
ATOM 650 C CA . THR A 1 89 ? -9.510 3.991 14.426 1.00 96.88 89 THR A CA 1
ATOM 651 C C . THR A 1 89 ? -9.439 4.254 12.914 1.00 96.88 89 THR A C 1
ATOM 653 O O . THR A 1 89 ? -8.883 3.440 12.175 1.00 96.88 89 THR A O 1
ATOM 656 N N . SER A 1 90 ? -9.944 5.406 12.456 1.00 95.56 90 SER A N 1
ATOM 657 C CA . SER A 1 90 ? -9.935 5.838 11.054 1.00 95.56 90 SER A CA 1
ATOM 658 C C . SER A 1 90 ? -8.608 6.503 10.663 1.00 95.56 90 SER A C 1
ATOM 660 O O . SER A 1 90 ? -7.821 5.902 9.927 1.00 95.56 90 SER A O 1
ATOM 662 N N . CYS A 1 91 ? -8.318 7.709 11.174 1.00 95.56 91 CYS A N 1
ATOM 663 C CA . CYS A 1 91 ? -7.099 8.447 10.813 1.00 95.56 91 CYS A CA 1
ATOM 664 C C . CYS A 1 91 ? -5.863 8.023 11.620 1.00 95.56 91 CYS A C 1
ATOM 666 O O . CYS A 1 91 ? -4.763 8.000 11.081 1.00 95.56 91 CYS A O 1
ATOM 668 N N . GLY A 1 92 ? -6.029 7.641 12.889 1.00 96.00 92 GLY A N 1
ATOM 669 C CA . GLY A 1 92 ? -4.922 7.349 13.803 1.00 96.00 92 GLY A CA 1
ATOM 670 C C . GLY A 1 92 ? -4.190 8.581 14.352 1.00 96.00 92 GLY A C 1
ATOM 671 O O . GLY A 1 92 ? -3.222 8.396 15.078 1.00 96.00 92 GLY A O 1
ATOM 672 N N . SER A 1 93 ? -4.629 9.803 14.031 1.00 95.31 93 SER A N 1
ATOM 673 C CA . SER A 1 93 ? -3.908 11.048 14.367 1.00 95.31 93 SER A CA 1
ATOM 674 C C . SER A 1 93 ? -4.449 11.792 15.590 1.00 95.31 93 SER A C 1
ATOM 676 O O . SER A 1 93 ? -3.720 12.553 16.210 1.00 95.31 93 SER A O 1
ATOM 678 N N . SER A 1 94 ? -5.721 11.599 15.936 1.00 95.31 94 SER A N 1
ATOM 679 C CA . SER A 1 94 ? -6.402 12.338 17.012 1.00 95.31 94 SER A CA 1
ATOM 680 C C . SER A 1 94 ? -7.143 11.372 17.933 1.00 95.31 94 SER A C 1
ATOM 682 O O . SER A 1 94 ? -7.511 10.284 17.469 1.00 95.31 94 SER A O 1
ATOM 684 N N . PRO A 1 95 ? -7.410 11.743 19.197 1.00 96.25 95 PRO A N 1
ATOM 685 C CA . PRO A 1 95 ? -8.218 10.917 20.083 1.00 96.25 95 PRO A CA 1
ATOM 686 C C . PRO A 1 95 ? -9.641 10.728 19.530 1.00 96.25 95 PRO A C 1
ATOM 688 O O . PRO A 1 95 ? -10.155 11.582 18.792 1.00 96.25 95 PRO A O 1
ATOM 691 N N . PRO A 1 96 ? -10.293 9.593 19.824 1.00 97.25 96 PRO A N 1
ATOM 692 C CA . PRO A 1 96 ? -11.688 9.403 19.486 1.00 97.25 96 PRO A CA 1
ATOM 693 C C . PRO A 1 96 ? -12.588 10.274 20.370 1.00 97.25 96 PRO A C 1
ATOM 695 O O . PRO A 1 96 ? -12.198 10.729 21.442 1.00 97.25 96 PRO A O 1
ATOM 698 N N . ARG A 1 97 ? -13.828 10.479 19.927 1.00 95.69 97 ARG A N 1
ATOM 699 C CA . ARG A 1 97 ? -14.854 11.116 20.762 1.00 95.69 97 ARG A CA 1
ATOM 700 C C . ARG A 1 97 ? -15.180 10.246 21.983 1.00 95.69 97 ARG A C 1
ATOM 702 O O . ARG A 1 97 ? -15.075 9.019 21.867 1.00 95.69 97 ARG A O 1
ATOM 709 N N . PRO A 1 98 ? -15.657 10.836 23.093 1.00 93.94 98 PRO A N 1
ATOM 710 C CA . PRO A 1 98 ? -16.075 10.083 24.273 1.00 93.94 98 PRO A CA 1
ATOM 711 C C . PRO A 1 98 ? -17.033 8.934 23.922 1.00 93.94 98 PRO A C 1
ATOM 713 O O . PRO A 1 98 ? -18.027 9.128 23.218 1.00 93.94 98 PRO A O 1
ATOM 716 N N . GLY A 1 99 ? -16.696 7.715 24.356 1.00 93.06 99 GLY A N 1
ATOM 717 C CA . GLY A 1 99 ? -17.485 6.502 24.096 1.00 93.06 99 GLY A CA 1
ATOM 718 C C . GLY A 1 99 ? -17.558 6.059 22.626 1.00 93.06 99 GLY A C 1
ATOM 719 O O . GLY A 1 99 ? -18.428 5.263 22.267 1.00 93.06 99 GLY A O 1
ATOM 720 N N . LYS A 1 100 ? -16.700 6.581 21.739 1.00 95.06 100 LYS A N 1
ATOM 721 C CA . LYS A 1 100 ? -16.661 6.230 20.307 1.00 95.06 100 LYS A CA 1
ATOM 722 C C . LYS A 1 100 ? -15.269 5.756 19.886 1.00 95.06 100 LYS A C 1
ATOM 724 O O . LYS A 1 100 ? -14.304 5.831 20.628 1.00 95.06 100 LYS A O 1
ATOM 729 N N . LEU A 1 101 ? -15.175 5.283 18.641 1.00 94.44 101 LEU A N 1
ATOM 730 C CA . LEU A 1 101 ? -13.930 4.798 18.022 1.00 94.44 101 LEU A CA 1
ATOM 731 C C . LEU A 1 101 ? -13.329 5.780 17.002 1.00 94.44 101 LEU A C 1
ATOM 733 O O . LEU A 1 101 ? -12.292 5.501 16.395 1.00 94.44 101 LEU A O 1
ATOM 737 N N . MET A 1 102 ? -13.995 6.907 16.747 1.00 96.94 102 MET A N 1
ATOM 738 C CA . MET A 1 102 ? -13.611 7.884 15.724 1.00 96.94 102 MET A CA 1
ATOM 739 C C . MET A 1 102 ? -13.566 9.292 16.308 1.00 96.94 102 MET A C 1
ATOM 741 O O . MET A 1 102 ? -14.395 9.617 17.160 1.00 96.94 102 MET A O 1
ATOM 745 N N . CYS A 1 103 ? -12.620 10.110 15.838 1.00 97.62 103 CYS A N 1
ATOM 746 C CA . CYS A 1 103 ? -12.584 11.542 16.129 1.00 97.62 103 CYS A CA 1
ATOM 747 C C . CYS A 1 103 ? -13.728 12.273 15.406 1.00 97.62 103 CYS A C 1
ATOM 749 O O . CYS A 1 103 ? -14.359 11.715 14.501 1.00 97.62 103 CYS A O 1
ATOM 751 N N . GLU A 1 104 ? -13.982 13.523 15.794 1.00 97.12 104 GLU A N 1
ATOM 752 C CA . GLU A 1 104 ? -15.072 14.332 15.237 1.00 97.12 104 GLU A CA 1
ATOM 753 C C . GLU A 1 104 ? -14.933 14.507 13.720 1.00 97.12 104 GLU A C 1
ATOM 755 O O . GLU A 1 104 ? -15.834 14.132 12.972 1.00 97.12 104 GLU A O 1
ATOM 760 N N . SER A 1 105 ? -13.763 14.927 13.230 1.00 96.50 105 SER A N 1
ATOM 761 C CA . SER A 1 105 ? -13.532 15.139 11.792 1.00 96.50 105 SER A CA 1
ATOM 762 C C . SER A 1 105 ? -13.786 13.881 10.953 1.00 96.50 105 SER A C 1
ATOM 764 O O . SER A 1 105 ? -14.473 13.931 9.931 1.00 96.50 105 SER A O 1
ATOM 766 N N . CYS A 1 106 ? -13.311 12.720 11.412 1.00 97.12 106 CYS A N 1
ATOM 767 C CA . CYS A 1 106 ? -13.576 11.454 10.733 1.00 97.12 106 CYS A CA 1
ATOM 768 C C . CYS A 1 106 ? -15.058 11.062 10.797 1.00 97.12 106 CYS A C 1
ATOM 770 O O . CYS A 1 106 ? -15.570 10.484 9.839 1.00 97.12 106 CYS A O 1
ATOM 772 N N . ALA A 1 107 ? -15.756 11.355 11.897 1.00 96.25 107 ALA A N 1
ATOM 773 C CA . ALA A 1 107 ? -17.183 11.076 12.021 1.00 96.25 107 ALA A CA 1
ATOM 774 C C . ALA A 1 107 ? -18.026 11.950 11.077 1.00 96.25 107 ALA A C 1
ATOM 776 O O . ALA A 1 107 ? -18.949 11.438 10.442 1.00 96.25 107 ALA A O 1
ATOM 777 N N . HIS A 1 108 ? -17.690 13.235 10.930 1.00 95.56 108 HIS A N 1
ATOM 778 C CA . HIS A 1 108 ? -18.319 14.121 9.945 1.00 95.56 108 HIS A CA 1
ATOM 779 C C . HIS A 1 108 ? -18.064 13.647 8.513 1.00 95.56 108 HIS A C 1
ATOM 781 O O . HIS A 1 108 ? -19.009 13.529 7.731 1.00 95.56 108 HIS A O 1
ATOM 787 N N . ALA A 1 109 ? -16.816 13.299 8.184 1.00 94.94 109 ALA A N 1
ATOM 788 C CA . ALA A 1 109 ? -16.466 12.776 6.865 1.00 94.94 109 ALA A CA 1
ATOM 789 C C . ALA A 1 109 ? -17.250 11.497 6.524 1.00 94.94 109 ALA A C 1
ATOM 791 O O . ALA A 1 109 ? -17.722 11.336 5.399 1.00 94.94 109 ALA A O 1
ATOM 792 N N . GLU A 1 110 ? -17.430 10.603 7.497 1.00 94.00 110 GLU A N 1
ATOM 793 C CA . GLU A 1 110 ? -18.197 9.369 7.324 1.00 94.00 110 GLU A CA 1
ATOM 794 C C . GLU A 1 110 ? -19.691 9.629 7.101 1.00 94.00 110 GLU A C 1
ATOM 796 O O . GLU A 1 110 ? -20.289 9.054 6.192 1.00 94.00 110 GLU A O 1
ATOM 801 N N . ARG A 1 111 ? -20.294 10.541 7.875 1.00 93.69 111 ARG A N 1
ATOM 802 C CA . ARG A 1 111 ? -21.689 10.967 7.670 1.00 93.69 111 ARG A CA 1
ATOM 803 C C . ARG A 1 111 ? -21.891 11.555 6.273 1.00 93.69 111 ARG A C 1
ATOM 805 O O . ARG A 1 111 ? -22.843 11.186 5.591 1.00 93.69 111 ARG A O 1
ATOM 812 N N . ALA A 1 112 ? -20.968 12.405 5.821 1.00 92.25 112 ALA A N 1
ATOM 813 C CA . ALA A 1 112 ? -21.023 13.003 4.490 1.00 92.25 112 ALA A CA 1
ATOM 814 C C . ALA A 1 112 ? -20.929 11.950 3.370 1.00 92.25 112 ALA A C 1
ATOM 816 O O . ALA A 1 112 ? -21.648 12.050 2.378 1.00 92.25 112 ALA A O 1
ATOM 817 N N . ARG A 1 113 ? -20.085 10.916 3.524 1.00 90.81 113 ARG A N 1
ATOM 818 C CA . ARG A 1 113 ? -20.024 9.789 2.571 1.00 90.81 113 ARG A CA 1
ATOM 819 C C . ARG A 1 113 ? -21.333 9.010 2.521 1.00 90.81 113 ARG A C 1
ATOM 821 O O . ARG A 1 113 ? -21.825 8.760 1.427 1.00 90.81 113 ARG A O 1
ATOM 828 N N . LYS A 1 114 ? -21.890 8.659 3.685 1.00 90.62 114 LYS A N 1
ATOM 829 C CA . LYS A 1 114 ? -23.150 7.906 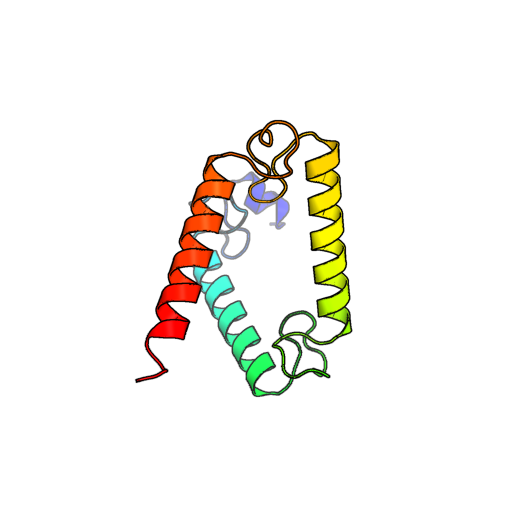3.781 1.00 90.62 114 LYS A CA 1
ATOM 830 C C . LYS A 1 114 ? -24.324 8.658 3.160 1.00 90.62 114 LYS A C 1
ATOM 832 O O . LYS A 1 114 ? -25.139 8.046 2.478 1.00 90.62 114 LYS A O 1
ATOM 837 N N . LYS A 1 115 ? -24.375 9.980 3.346 1.00 88.50 115 LYS A N 1
ATOM 838 C CA . LYS A 1 115 ? -25.366 10.832 2.682 1.00 88.50 115 LYS A CA 1
ATOM 839 C C . LYS A 1 115 ? -25.221 10.764 1.158 1.00 88.50 115 LYS A C 1
ATOM 841 O O . LYS A 1 115 ? -26.180 10.421 0.486 1.00 88.50 115 LYS A O 1
ATOM 846 N N . ARG A 1 116 ? -24.007 10.947 0.619 1.00 83.94 116 ARG A N 1
ATOM 847 C CA . ARG A 1 116 ? -23.764 10.837 -0.834 1.00 83.94 116 ARG A CA 1
ATOM 848 C C . ARG A 1 116 ? -24.151 9.476 -1.4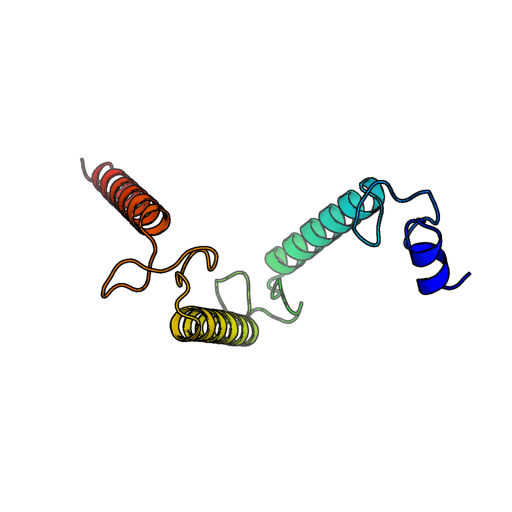14 1.00 83.94 116 ARG A C 1
ATOM 850 O O . ARG A 1 116 ? -24.699 9.427 -2.507 1.00 83.94 116 ARG A O 1
ATOM 857 N N . SER A 1 117 ? -23.870 8.378 -0.709 1.00 80.44 117 SER A N 1
ATOM 858 C CA . SER A 1 117 ? -24.286 7.050 -1.175 1.00 80.44 117 SER A CA 1
ATOM 859 C C . SER A 1 117 ? -25.802 6.869 -1.135 1.00 80.44 117 SER A C 1
ATOM 861 O O . SER A 1 117 ? -26.348 6.266 -2.045 1.00 80.44 117 SER A O 1
ATOM 863 N N . SER A 1 118 ? -26.479 7.408 -0.116 1.00 73.75 118 SER A N 1
ATOM 864 C CA . SER A 1 118 ? -27.946 7.412 -0.031 1.00 73.75 118 SER A CA 1
ATOM 865 C C . SER A 1 118 ? -28.563 8.196 -1.190 1.00 73.75 118 SER A C 1
ATOM 867 O O . SER A 1 118 ? -29.425 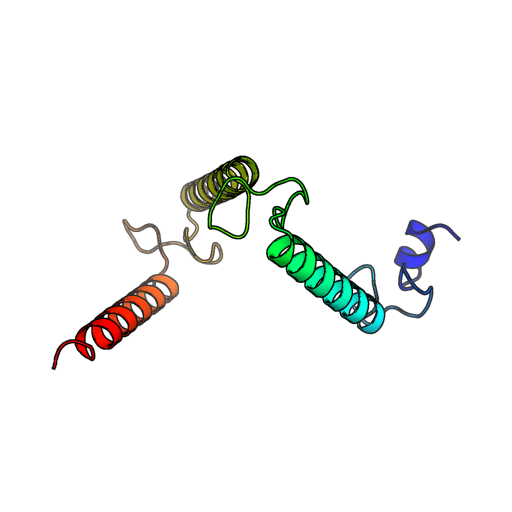7.678 -1.893 1.00 73.75 118 SER A O 1
ATOM 869 N N . ASP A 1 119 ? -28.073 9.413 -1.429 1.00 74.06 119 ASP A N 1
ATOM 870 C CA . ASP A 1 119 ? -28.572 10.288 -2.492 1.00 74.06 119 ASP A CA 1
ATOM 871 C C . ASP A 1 119 ? -28.358 9.645 -3.875 1.00 74.06 119 ASP A C 1
ATOM 873 O O . ASP A 1 119 ? -29.271 9.626 -4.692 1.00 74.06 119 ASP A O 1
ATOM 877 N N . SER A 1 120 ? -27.195 9.021 -4.108 1.00 66.31 120 SER A N 1
ATOM 878 C CA . SER A 1 120 ? -26.876 8.344 -5.374 1.00 66.31 120 SER A CA 1
ATOM 879 C C . SER A 1 120 ? -27.719 7.094 -5.644 1.00 66.31 120 SER A C 1
ATOM 881 O O . SER A 1 120 ? -27.918 6.761 -6.811 1.00 66.31 120 SER A O 1
ATOM 883 N N . VAL A 1 121 ? -28.174 6.389 -4.604 1.00 61.91 121 VAL A N 1
ATOM 884 C CA . VAL A 1 121 ? -29.052 5.215 -4.745 1.00 61.91 121 VAL A CA 1
ATOM 885 C C . VAL A 1 121 ? -30.492 5.656 -5.019 1.00 61.91 121 VAL A C 1
ATOM 887 O O . VAL A 1 121 ? -31.189 5.008 -5.790 1.00 61.91 121 VAL A O 1
ATOM 890 N N . ASN A 1 122 ? -30.917 6.794 -4.464 1.00 57.09 122 ASN A N 1
ATOM 891 C CA . ASN A 1 122 ? -32.284 7.297 -4.606 1.00 57.09 122 ASN A CA 1
ATOM 892 C C . ASN A 1 122 ? -32.589 7.910 -5.992 1.00 57.09 122 ASN A C 1
ATOM 894 O O . ASN A 1 122 ? -33.746 7.998 -6.386 1.00 57.09 122 ASN A O 1
ATOM 898 N N . THR A 1 123 ? -31.569 8.309 -6.759 1.00 54.00 123 THR A N 1
ATOM 899 C CA . THR A 1 123 ? -31.721 8.840 -8.134 1.00 54.00 123 THR A CA 1
ATOM 900 C C . THR A 1 123 ? -31.904 7.782 -9.234 1.00 54.00 123 THR A C 1
ATOM 902 O O . THR A 1 123 ? -32.046 8.160 -10.390 1.00 54.00 123 THR A O 1
ATOM 905 N N . GLN A 1 124 ? -31.883 6.480 -8.922 1.00 52.25 124 GLN A N 1
ATOM 906 C CA . GLN A 1 124 ? -32.039 5.395 -9.915 1.00 52.25 124 GLN A CA 1
ATOM 907 C C . GLN A 1 124 ? -33.424 4.714 -9.877 1.00 52.25 124 GLN A C 1
ATOM 909 O O . GLN A 1 124 ? -33.604 3.663 -10.485 1.00 52.25 124 GLN A O 1
ATOM 914 N N . THR A 1 125 ? -34.400 5.292 -9.167 1.00 47.81 125 THR A N 1
ATOM 915 C CA . THR A 1 125 ? -35.739 4.704 -8.936 1.00 47.81 125 THR A CA 1
ATOM 916 C C . THR A 1 125 ? -36.913 5.601 -9.356 1.00 47.81 125 THR A C 1
ATOM 918 O O . THR A 1 125 ? -37.954 5.586 -8.705 1.00 47.81 125 THR A O 1
ATOM 921 N N . VAL A 1 126 ? -36.785 6.360 -10.447 1.00 40.84 126 VAL A N 1
ATOM 922 C CA . VAL A 1 126 ? -37.912 7.068 -11.094 1.00 40.84 126 VAL A CA 1
ATOM 923 C C . VAL A 1 126 ? -37.899 6.872 -12.597 1.00 40.84 126 VAL A C 1
ATOM 925 O O . VAL A 1 126 ? -36.791 6.916 -13.174 1.00 40.84 126 VAL A O 1
#

pLDDT: mean 92.96, std 10.55, range [40.84, 98.56]

Foldseek 3Di:
DDLVVLQVVCAASPPSHHAPDPDNHHPVVVVVVVVVLVVQLVVCQVVQHQSPPSHHAPDPDNHHPVVVVVVVVVLVVQLVVLVVVQAQSPPSPHGPDVPDNHNPVVVVVVVVVVVVVVVVVVVVPD